Protein AF-A0A8J4V1R8-F1 (afdb_monomer)

Nearest PDB structures (foldseek):
  5ked-assembly1_D  TM=4.811E-01  e=9.854E-02  Klebsiella pneumoniae
  5kec-assembly3_D  TM=4.553E-01  e=2.759E-01  Klebsiella pneumoniae
  7b5h-assembly1_AJ  TM=4.125E-01  e=3.569E-01  Nostoc sp. PCC 7120 = FACHB-418
  7aeb-assembly1_M  TM=3.441E-01  e=3.058E-01  Algoriphagus machipongonensis
  8hqz-assembly1_L  TM=4.395E-01  e=2.524E+00  Escherichia phage DT57C

Solvent-accessible surface area (backbone atoms only — not comparable to full-atom values): 6066 Å² total; per-residue (Å²): 132,84,71,55,40,43,73,33,40,40,20,48,44,98,79,51,59,39,27,40,39,31,24,23,27,33,46,84,45,80,91,49,89,73,44,35,49,32,38,38,31,55,40,63,57,50,72,40,63,68,59,76,81,54,62,41,76,48,80,46,56,49,26,34,37,37,48,91,93,41,79,42,73,39,33,46,22,44,35,38,39,44,80,61,57,68,47,100,84,69,48,48,24,32,40,35,40,38,41,27,78,50,61,52,76,92,68,73,77,39,55,108

InterPro domains:
  IPR008601 Cell-cell adhesion [PF05720] (14-87)

Secondary structure (DSSP, 8-state):
----PEEEEEESSTT-SSEEEEEEEEEEPSSSSSPPEEEEEEEE-EEES-GGGTSEEEEEEEEEEEETTEEEEEEEEEEEEEEEEE-TTS-EEEEEEEEESS--SSPPPB--

Mean predicted aligned error: 7.56 Å

Foldseek 3Di:
DPFQFAWKKKALDPVNQWIKTAGWWWDFADDDPVTWTKIKGWFFIDIHHDPVLQAAWDKGAQMWMDDPNDIWTLGIWTKGWDFDDQDPVRRTIITIIITRPDHTPPDDTDID

Radius of gyration: 13.27 Å; Cα contacts (8 Å, |Δi|>4): 278; chains: 1; bounding box: 30×29×33 Å

pLDDT: mean 76.31, std 12.76, range [39.72, 89.5]

Sequence (112 aa):
MSHIGVPISVSIDSNGKHSILGNGCVLPMPKIFPTPCFLMISGPAKFEGDRQIWEGRKEVKNVIVEYRGKSFPFGDCRVDVINEDFDEDGINDYR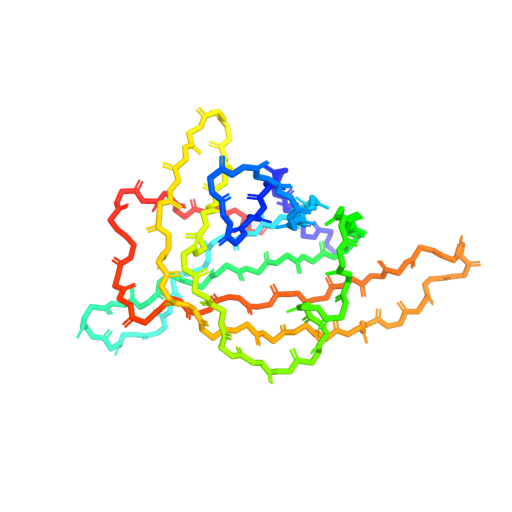INLWPKNPVKDMPFFGM

Structure (mmCIF, N/CA/C/O backbone):
data_AF-A0A8J4V1R8-F1
#
_entry.id   AF-A0A8J4V1R8-F1
#
loop_
_atom_site.group_PDB
_atom_site.id
_atom_site.type_symbol
_atom_site.label_atom_id
_atom_site.label_alt_id
_atom_site.label_comp_id
_atom_site.label_asym_id
_atom_site.label_entity_id
_atom_site.label_seq_id
_atom_site.pdbx_PDB_ins_code
_atom_site.Cartn_x
_atom_site.Cartn_y
_atom_site.Cartn_z
_atom_site.occupancy
_atom_site.B_iso_or_equiv
_atom_site.auth_seq_id
_atom_site.auth_comp_id
_atom_site.auth_asym_id
_atom_site.auth_atom_id
_atom_site.pdbx_PDB_model_num
ATOM 1 N N . MET A 1 1 ? -6.218 -2.872 -22.977 1.00 39.72 1 MET A N 1
ATOM 2 C CA . MET A 1 1 ? -7.167 -2.200 -22.065 1.00 39.72 1 MET A CA 1
ATOM 3 C C . MET A 1 1 ? -6.348 -1.700 -20.899 1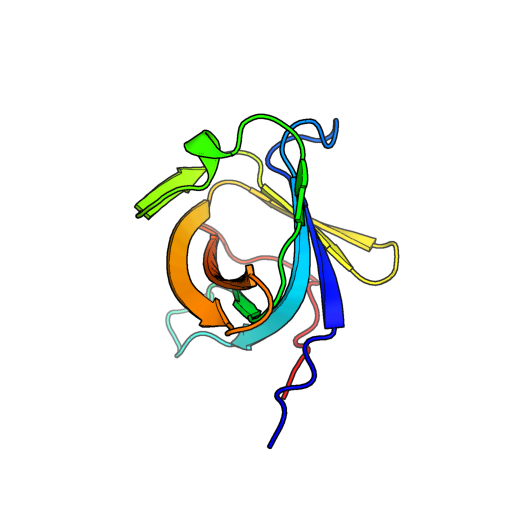.00 39.72 1 MET A C 1
ATOM 5 O O . MET A 1 1 ? -5.862 -2.520 -20.137 1.00 39.72 1 MET A O 1
ATOM 9 N N . SER A 1 2 ? -6.087 -0.399 -20.841 1.00 42.00 2 SER A N 1
ATOM 10 C CA . SER A 1 2 ? -5.301 0.209 -19.768 1.00 42.00 2 SER A CA 1
ATOM 11 C C . SER A 1 2 ? -6.105 0.104 -18.473 1.00 42.00 2 SER A C 1
ATOM 13 O O . SER A 1 2 ? -7.195 0.667 -18.399 1.00 42.00 2 SER A O 1
ATOM 15 N N . HIS A 1 3 ? -5.629 -0.666 -17.494 1.00 49.53 3 HIS A N 1
ATOM 16 C CA . HIS A 1 3 ? -6.254 -0.736 -16.174 1.00 49.53 3 HIS A CA 1
ATOM 17 C C . HIS A 1 3 ? -6.192 0.661 -15.551 1.00 49.53 3 HIS A C 1
ATOM 19 O O . HIS A 1 3 ? -5.107 1.164 -15.261 1.00 49.53 3 HIS A O 1
ATOM 25 N N . ILE A 1 4 ? -7.339 1.329 -15.403 1.00 58.25 4 ILE A N 1
ATOM 26 C CA . ILE A 1 4 ? -7.389 2.676 -14.826 1.00 58.25 4 ILE A CA 1
ATOM 27 C C . ILE A 1 4 ? -7.325 2.508 -13.307 1.00 58.25 4 ILE A C 1
ATOM 29 O O . ILE A 1 4 ? -8.342 2.502 -12.612 1.00 58.25 4 ILE A O 1
ATOM 33 N N . GLY A 1 5 ? -6.113 2.317 -12.788 1.00 69.12 5 GLY A N 1
ATOM 34 C CA . GLY A 1 5 ? -5.858 2.485 -11.363 1.00 69.12 5 GLY A CA 1
ATOM 35 C C . GLY A 1 5 ? -6.199 3.918 -10.947 1.00 69.12 5 GLY A C 1
ATOM 36 O O . GLY A 1 5 ? -6.081 4.856 -11.737 1.00 69.12 5 GLY A O 1
ATOM 37 N N . VAL A 1 6 ? -6.654 4.097 -9.710 1.00 82.81 6 VAL A N 1
ATOM 38 C CA . VAL A 1 6 ? -6.892 5.432 -9.147 1.00 82.81 6 VAL A CA 1
ATOM 39 C C . VAL A 1 6 ? -5.661 5.887 -8.367 1.00 82.81 6 VAL A C 1
ATOM 41 O O . VAL A 1 6 ? -4.989 5.037 -7.779 1.00 82.81 6 VAL A O 1
ATOM 44 N N . PRO A 1 7 ? -5.383 7.199 -8.291 1.00 86.69 7 PRO A N 1
ATOM 45 C CA . PRO A 1 7 ? -4.268 7.696 -7.499 1.00 86.69 7 PRO A CA 1
ATOM 46 C C . PRO A 1 7 ? -4.439 7.333 -6.023 1.00 86.69 7 PRO A C 1
ATOM 48 O O . PRO A 1 7 ? -5.464 7.661 -5.411 1.00 86.69 7 PRO A O 1
ATOM 51 N N . ILE A 1 8 ? -3.427 6.680 -5.461 1.00 87.50 8 ILE A N 1
ATOM 52 C CA . ILE A 1 8 ? -3.338 6.346 -4.044 1.00 87.50 8 ILE A CA 1
ATOM 53 C C . ILE A 1 8 ? -1.938 6.628 -3.503 1.00 87.50 8 ILE A C 1
ATOM 55 O O . ILE A 1 8 ? -0.947 6.627 -4.237 1.00 87.50 8 ILE A O 1
ATOM 59 N N . SER A 1 9 ? -1.877 6.835 -2.193 1.00 88.81 9 SER A N 1
ATOM 60 C CA . SER A 1 9 ? -0.636 6.854 -1.424 1.00 88.81 9 SER A CA 1
ATOM 61 C C . SER A 1 9 ? -0.659 5.709 -0.426 1.00 88.81 9 SER A C 1
ATOM 63 O O . SER A 1 9 ? -1.694 5.450 0.188 1.00 88.81 9 SER A O 1
ATOM 65 N N . VAL A 1 10 ? 0.460 5.016 -0.255 1.00 88.88 10 VAL A N 1
ATOM 66 C CA . VAL A 1 10 ? 0.611 3.973 0.759 1.00 88.88 10 VAL A CA 1
ATOM 67 C C . VAL A 1 10 ? 1.829 4.269 1.610 1.00 88.88 10 VAL A C 1
ATOM 69 O O . VAL A 1 10 ? 2.925 4.356 1.073 1.00 88.88 10 VAL A O 1
ATOM 72 N N . SER A 1 11 ? 1.663 4.394 2.923 1.00 89.19 11 SER A N 1
ATOM 73 C CA . SER A 1 11 ? 2.751 4.652 3.871 1.00 89.19 11 SER A CA 1
ATOM 74 C C . SER A 1 11 ? 2.812 3.594 4.972 1.00 89.19 11 SER A C 1
ATOM 76 O O . SER A 1 11 ? 1.824 2.916 5.234 1.00 89.19 11 SER A O 1
ATOM 78 N N . ILE A 1 12 ? 3.972 3.433 5.616 1.00 82.25 12 ILE A N 1
ATOM 79 C CA . ILE A 1 12 ? 4.180 2.498 6.754 1.00 82.25 12 ILE A CA 1
ATOM 80 C C . ILE A 1 12 ? 4.137 3.192 8.122 1.00 82.25 12 ILE A C 1
ATOM 82 O O . ILE A 1 12 ? 4.297 2.562 9.166 1.00 82.25 12 ILE A O 1
ATOM 86 N N . ASP A 1 13 ? 3.997 4.514 8.119 1.00 69.88 13 ASP A N 1
ATOM 87 C CA . ASP A 1 13 ? 3.879 5.335 9.311 1.00 69.88 13 ASP A CA 1
ATOM 88 C C . ASP A 1 13 ? 2.944 6.523 9.052 1.00 69.88 13 ASP A C 1
ATOM 90 O O . ASP A 1 13 ? 2.676 6.913 7.910 1.00 69.88 13 ASP A O 1
ATOM 94 N N . SER A 1 14 ? 2.442 7.108 10.139 1.00 59.84 14 SER A N 1
ATOM 95 C CA . SER A 1 14 ? 1.623 8.326 10.113 1.00 59.84 14 SER A CA 1
ATOM 96 C C . SER A 1 14 ? 2.391 9.561 9.639 1.00 59.84 14 SER A C 1
ATOM 98 O O . SER A 1 14 ? 1.791 10.614 9.454 1.00 59.84 14 SER A O 1
ATOM 100 N N . ASN A 1 15 ? 3.714 9.455 9.496 1.00 61.62 15 ASN A N 1
ATOM 101 C CA . ASN A 1 15 ? 4.594 10.567 9.160 1.00 61.62 15 ASN A CA 1
ATOM 102 C C . ASN A 1 15 ? 4.932 10.600 7.660 1.00 61.62 15 ASN A C 1
ATOM 104 O O . ASN A 1 15 ? 5.644 11.504 7.227 1.00 61.62 15 ASN A O 1
ATOM 108 N N . GLY A 1 16 ? 4.456 9.624 6.876 1.00 61.12 16 GLY A N 1
ATOM 109 C CA . GLY A 1 16 ? 4.689 9.523 5.436 1.00 61.12 16 GLY A CA 1
ATOM 110 C C . GLY A 1 16 ? 6.155 9.317 5.050 1.00 61.12 16 GLY A C 1
ATOM 111 O O . GLY A 1 16 ? 6.496 9.485 3.884 1.00 61.12 16 GLY A O 1
ATOM 112 N N . LYS A 1 17 ? 7.037 8.967 5.999 1.00 74.56 17 LYS A N 1
ATOM 113 C CA . LYS A 1 17 ? 8.494 8.962 5.770 1.00 74.56 17 LYS A CA 1
ATOM 114 C C . LYS A 1 17 ? 8.916 7.906 4.749 1.00 74.56 17 LYS A C 1
ATOM 116 O O . LYS A 1 17 ? 9.927 8.073 4.072 1.00 74.56 17 LYS A O 1
ATOM 121 N N . HIS A 1 18 ? 8.143 6.829 4.665 1.00 84.81 18 HIS A N 1
ATOM 122 C CA . HIS A 1 18 ? 8.311 5.769 3.687 1.00 84.81 18 HIS A CA 1
ATOM 123 C C . HIS A 1 18 ? 6.969 5.553 3.006 1.00 84.81 18 HIS A C 1
ATOM 125 O O . HIS A 1 18 ? 6.064 4.960 3.603 1.00 84.81 18 HIS A O 1
ATOM 131 N N . SER A 1 19 ? 6.834 6.081 1.792 1.00 87.88 19 SER A N 1
ATOM 132 C CA . SER A 1 19 ? 5.579 6.065 1.047 1.00 87.88 19 SER A CA 1
ATOM 133 C C . SER A 1 19 ? 5.766 5.587 -0.389 1.00 87.88 19 SER A C 1
ATOM 135 O O . SER A 1 19 ? 6.856 5.659 -0.963 1.00 87.88 19 SER A O 1
ATOM 137 N N . ILE A 1 20 ? 4.682 5.069 -0.952 1.00 87.75 20 ILE A N 1
ATOM 138 C CA . ILE A 1 20 ? 4.546 4.722 -2.357 1.00 87.75 20 ILE A CA 1
ATOM 139 C C . ILE A 1 20 ? 3.369 5.509 -2.908 1.00 87.75 20 ILE A C 1
ATOM 141 O O . ILE A 1 20 ? 2.243 5.375 -2.431 1.00 87.75 20 ILE A O 1
ATOM 145 N N . LEU A 1 21 ? 3.632 6.300 -3.938 1.00 87.81 21 LEU A N 1
ATOM 146 C CA . LEU A 1 21 ? 2.632 7.042 -4.687 1.00 87.81 21 LEU A CA 1
ATOM 147 C C . LEU A 1 21 ? 2.454 6.365 -6.040 1.00 87.81 21 LEU A C 1
ATOM 149 O O . LEU A 1 21 ? 3.424 6.201 -6.780 1.00 87.81 21 LEU A O 1
ATOM 153 N N . GLY A 1 22 ? 1.229 5.976 -6.372 1.00 87.31 22 GLY A N 1
ATOM 154 C CA . GLY A 1 22 ? 0.957 5.298 -7.634 1.00 87.31 22 GLY A CA 1
ATOM 155 C C . GLY A 1 22 ? -0.528 5.160 -7.921 1.00 87.31 22 GLY A C 1
ATOM 156 O O . GLY A 1 22 ? -1.379 5.597 -7.145 1.00 87.31 22 GLY A O 1
ATOM 157 N N . ASN A 1 23 ? -0.838 4.539 -9.054 1.00 87.06 23 ASN A N 1
ATOM 158 C CA . ASN A 1 23 ? -2.207 4.190 -9.402 1.00 87.06 23 ASN A CA 1
ATOM 159 C C . ASN A 1 23 ? -2.496 2.759 -8.956 1.00 87.06 23 ASN A C 1
ATOM 161 O O . ASN A 1 23 ? -1.767 1.829 -9.300 1.00 87.06 23 ASN A O 1
ATOM 165 N N . GLY A 1 24 ? -3.565 2.577 -8.189 1.00 86.31 24 GLY A N 1
ATOM 166 C CA . GLY A 1 24 ? -3.916 1.269 -7.661 1.00 86.31 24 GLY A CA 1
ATOM 167 C C . GLY A 1 24 ? -5.400 0.958 -7.682 1.00 86.31 24 GLY A C 1
ATOM 168 O O . GLY A 1 24 ? -6.246 1.787 -8.014 1.00 86.31 24 GLY A O 1
ATOM 169 N N . CYS A 1 25 ? -5.705 -0.279 -7.325 1.00 84.12 25 CYS A N 1
ATOM 170 C CA . CYS A 1 25 ? -7.045 -0.814 -7.208 1.00 84.12 25 CYS A CA 1
ATOM 171 C C . CYS A 1 25 ? -7.165 -1.668 -5.946 1.00 84.12 25 CYS A C 1
ATOM 173 O O . CYS A 1 25 ? -6.226 -2.366 -5.559 1.00 84.12 25 CYS A O 1
ATOM 175 N N . VAL A 1 26 ? -8.339 -1.638 -5.323 1.00 81.50 26 VAL A N 1
ATOM 176 C CA . VAL A 1 26 ? -8.697 -2.531 -4.220 1.00 81.50 26 VAL A CA 1
ATOM 177 C C . VAL A 1 26 ? -9.597 -3.612 -4.780 1.00 81.50 26 VAL A C 1
ATOM 179 O O . VAL A 1 26 ? -10.721 -3.328 -5.201 1.00 81.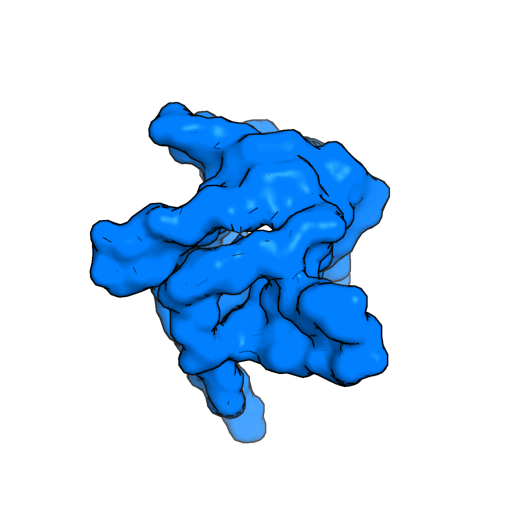50 26 VAL A O 1
ATOM 182 N N . LEU A 1 27 ? -9.108 -4.847 -4.764 1.00 75.00 27 LEU A N 1
ATOM 183 C CA . LEU A 1 27 ? -9.839 -6.016 -5.232 1.00 75.00 27 LEU A CA 1
ATOM 184 C C . LEU A 1 27 ? -10.420 -6.795 -4.041 1.00 75.00 27 LEU A C 1
ATOM 186 O O . LEU A 1 27 ? -9.774 -6.912 -2.991 1.00 75.00 27 LEU A O 1
ATOM 190 N N . PRO A 1 28 ? -11.622 -7.378 -4.189 1.00 68.50 28 PRO A N 1
ATOM 191 C CA . PRO A 1 28 ? -12.128 -8.341 -3.222 1.00 68.50 28 PRO A CA 1
ATOM 192 C C . PRO A 1 28 ? -11.272 -9.614 -3.276 1.00 68.50 28 PRO A C 1
ATOM 194 O O . PRO A 1 28 ? -11.137 -10.219 -4.339 1.00 68.50 28 PRO A O 1
ATOM 197 N N . MET A 1 29 ? -10.711 -10.071 -2.150 1.00 62.72 29 MET A N 1
ATOM 198 C CA . MET A 1 29 ? -10.148 -11.426 -2.121 1.00 62.72 29 MET A CA 1
ATOM 199 C C . MET A 1 29 ? -11.254 -12.489 -2.287 1.00 62.72 29 MET A C 1
ATOM 201 O O . MET A 1 29 ? -12.396 -12.300 -1.853 1.00 62.72 29 MET A O 1
ATOM 205 N N . PRO A 1 30 ? -10.940 -13.658 -2.866 1.00 54.47 30 PRO A N 1
ATOM 206 C CA . PRO A 1 30 ? -11.823 -14.815 -2.804 1.00 54.47 30 PRO A CA 1
ATOM 207 C C . PRO A 1 30 ? -12.109 -15.212 -1.344 1.00 54.47 30 PRO A C 1
ATOM 209 O O . PRO A 1 30 ? -11.233 -15.150 -0.485 1.00 54.47 30 PRO A O 1
ATOM 212 N N . LYS A 1 31 ? -13.361 -15.601 -1.077 1.00 50.22 31 LYS A N 1
ATOM 213 C CA . LYS A 1 31 ? -13.989 -15.812 0.241 1.00 50.22 31 LYS A CA 1
ATOM 214 C C . LYS A 1 31 ? -13.168 -16.682 1.215 1.00 50.22 31 LYS A C 1
ATOM 216 O O . LYS A 1 31 ? -13.359 -17.892 1.275 1.00 50.22 31 LYS A O 1
ATOM 221 N N . ILE A 1 32 ? -12.374 -16.052 2.075 1.00 52.94 32 ILE A N 1
ATOM 222 C CA . ILE A 1 32 ? -12.122 -16.539 3.436 1.00 52.94 32 ILE A CA 1
ATOM 223 C C . ILE A 1 32 ? -12.620 -15.421 4.338 1.00 52.94 32 ILE A C 1
ATOM 225 O O . ILE A 1 32 ? -12.123 -14.305 4.269 1.00 52.94 32 ILE A O 1
ATOM 229 N N . PHE A 1 33 ? -13.688 -15.683 5.084 1.00 42.00 33 PHE A N 1
ATOM 230 C CA . PHE A 1 33 ? -14.345 -14.676 5.903 1.00 42.00 33 PHE A CA 1
ATOM 231 C C . PHE A 1 33 ? -13.484 -14.379 7.138 1.00 42.00 33 PHE A C 1
ATOM 233 O O . PHE A 1 33 ? -13.123 -15.325 7.841 1.00 42.00 33 PHE A O 1
ATOM 240 N N . PRO A 1 34 ? -13.225 -13.110 7.476 1.00 51.53 34 PRO A N 1
ATOM 241 C CA . PRO A 1 34 ? -13.452 -11.899 6.684 1.00 51.53 34 PRO A CA 1
ATOM 242 C C . PRO A 1 34 ? -12.383 -11.674 5.595 1.00 51.53 34 PRO A C 1
ATOM 244 O O . PRO A 1 34 ? -11.184 -11.784 5.840 1.00 51.53 34 PRO A O 1
ATOM 247 N N . THR A 1 35 ? -12.855 -11.344 4.390 1.00 51.81 35 THR A N 1
ATOM 248 C CA . THR A 1 35 ? -12.057 -11.226 3.164 1.00 51.81 35 THR A CA 1
ATOM 249 C C . THR A 1 35 ? -10.985 -10.136 3.292 1.00 51.81 35 THR A C 1
ATOM 251 O O . THR A 1 35 ? -11.353 -8.971 3.457 1.00 51.81 35 THR A O 1
ATOM 254 N N . PRO A 1 36 ? -9.681 -10.448 3.178 1.00 56.78 36 PRO A N 1
ATOM 255 C CA . PRO A 1 36 ? -8.652 -9.414 3.167 1.00 56.78 36 PRO A CA 1
ATOM 256 C C . PRO A 1 36 ? -8.832 -8.522 1.933 1.00 56.78 36 PRO A C 1
ATOM 258 O O . PRO A 1 36 ? -8.936 -9.017 0.810 1.00 56.78 36 PRO A O 1
ATOM 261 N N . CYS A 1 37 ? -8.892 -7.205 2.117 1.00 65.38 37 CYS A N 1
ATOM 262 C CA . CYS A 1 37 ? -8.832 -6.273 0.994 1.00 65.38 37 CYS A CA 1
ATOM 263 C C . CYS A 1 37 ? -7.454 -6.403 0.345 1.00 65.38 37 CYS A C 1
ATOM 265 O O . CYS A 1 37 ? -6.446 -6.241 1.023 1.00 65.38 37 CYS A O 1
ATOM 267 N N . PHE A 1 38 ? -7.398 -6.707 -0.947 1.00 73.94 38 PHE A N 1
ATOM 268 C CA . PHE A 1 38 ? -6.140 -6.742 -1.679 1.00 73.94 38 PHE A CA 1
ATOM 269 C C . PHE A 1 38 ? -5.941 -5.403 -2.367 1.00 73.94 38 PHE A C 1
ATOM 271 O O . PHE A 1 38 ? -6.758 -5.030 -3.206 1.00 73.94 38 PHE A O 1
ATOM 278 N N . LEU A 1 39 ? -4.875 -4.687 -2.019 1.00 80.62 39 LEU A N 1
ATOM 279 C CA . LEU A 1 39 ? -4.496 -3.483 -2.744 1.00 80.62 39 LEU A CA 1
ATOM 280 C C . LEU A 1 39 ? -3.383 -3.828 -3.728 1.00 80.62 39 LEU A C 1
ATOM 282 O O . LEU A 1 39 ? -2.336 -4.332 -3.327 1.00 80.62 39 LEU A O 1
ATOM 286 N N . MET A 1 40 ? -3.633 -3.544 -5.001 1.00 83.38 40 MET A N 1
ATOM 287 C CA . MET A 1 40 ? -2.653 -3.658 -6.071 1.00 83.38 40 MET A CA 1
ATOM 288 C C . MET A 1 40 ? -2.329 -2.268 -6.592 1.00 83.38 40 MET A C 1
ATOM 290 O O . MET A 1 40 ? -3.235 -1.545 -6.993 1.00 83.38 40 MET A O 1
ATOM 294 N N . ILE A 1 41 ? -1.054 -1.906 -6.611 1.00 83.56 41 ILE A N 1
ATOM 295 C CA . ILE A 1 41 ? -0.541 -0.759 -7.365 1.00 83.56 41 ILE A CA 1
ATOM 296 C C . ILE A 1 41 ? 0.081 -1.336 -8.625 1.00 83.56 41 ILE A C 1
ATOM 298 O O . ILE A 1 41 ? 0.857 -2.283 -8.524 1.00 83.56 41 ILE A O 1
ATOM 302 N N . SER A 1 42 ? -0.305 -0.817 -9.786 1.00 76.12 42 SER A N 1
ATOM 303 C CA . SER A 1 42 ? 0.205 -1.268 -11.079 1.00 76.12 42 SER A CA 1
ATOM 304 C C . SER A 1 42 ? 0.619 -0.056 -11.897 1.00 76.12 42 SER A C 1
ATOM 306 O O . SER A 1 42 ? -0.147 0.904 -12.006 1.00 76.12 42 SER A O 1
ATOM 308 N N . GLY A 1 43 ? 1.795 -0.137 -12.508 1.00 75.56 43 GLY A N 1
ATOM 309 C CA . GLY A 1 43 ? 2.344 0.916 -13.354 1.00 75.56 43 GLY A CA 1
ATOM 310 C C . GLY A 1 43 ? 3.374 1.786 -12.624 1.00 75.56 43 GLY A C 1
ATOM 311 O O . GLY A 1 43 ? 3.952 1.346 -11.619 1.00 75.56 43 GLY A O 1
ATOM 312 N N . PRO A 1 44 ? 3.582 3.034 -13.078 1.00 75.81 44 PRO A N 1
ATOM 313 C CA . PRO A 1 44 ? 4.601 3.910 -12.522 1.00 75.81 44 PRO A CA 1
ATOM 314 C C . PRO A 1 44 ? 4.325 4.207 -11.047 1.00 75.81 44 PRO A C 1
ATOM 316 O O . PRO A 1 44 ? 3.275 4.757 -10.697 1.00 75.81 44 PRO A O 1
ATOM 319 N N . ALA A 1 45 ? 5.282 3.873 -10.180 1.00 79.31 45 ALA A N 1
ATOM 320 C CA . ALA A 1 45 ? 5.214 4.172 -8.754 1.00 79.31 45 ALA A CA 1
ATOM 321 C C . ALA A 1 45 ? 6.421 5.004 -8.310 1.00 79.31 45 ALA A C 1
ATOM 323 O O . ALA A 1 45 ? 7.574 4.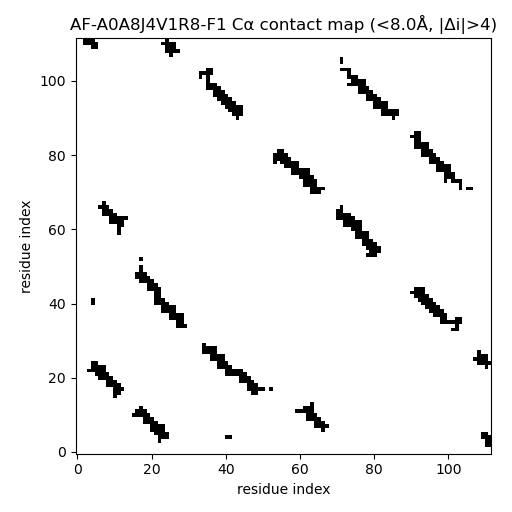686 -8.610 1.00 79.31 45 ALA A O 1
ATOM 324 N N . LYS A 1 46 ? 6.155 6.075 -7.559 1.00 83.50 46 LYS A N 1
ATOM 325 C CA . LYS A 1 46 ? 7.180 6.902 -6.923 1.00 83.50 46 LYS A CA 1
ATOM 326 C C . LYS A 1 46 ? 7.338 6.468 -5.472 1.00 83.50 46 LYS A C 1
ATOM 328 O O . LYS A 1 46 ? 6.368 6.447 -4.720 1.00 83.50 46 LYS A O 1
ATOM 333 N N . PHE A 1 47 ? 8.570 6.171 -5.082 1.00 84.00 47 PHE A N 1
ATOM 334 C CA . PHE A 1 47 ? 8.928 5.853 -3.704 1.00 84.00 47 PHE A CA 1
ATOM 335 C C . PHE A 1 47 ? 9.487 7.095 -3.020 1.00 84.00 47 PHE A C 1
ATOM 337 O O . PHE A 1 47 ? 10.314 7.805 -3.596 1.00 84.00 47 PHE A O 1
ATOM 344 N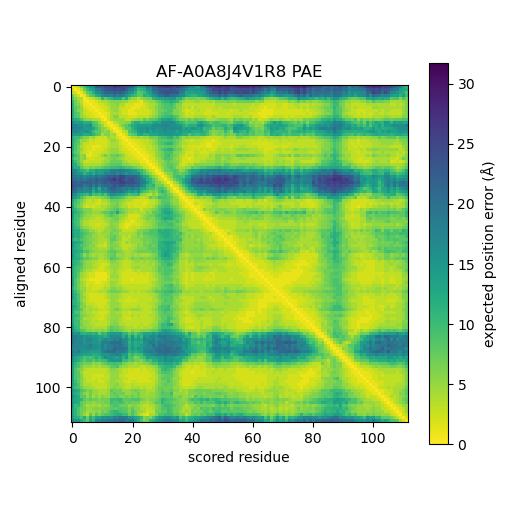 N . GLU A 1 48 ? 9.071 7.336 -1.785 1.00 86.00 48 GLU A N 1
ATOM 345 C CA . GLU A 1 48 ? 9.664 8.350 -0.919 1.00 86.00 48 GLU A CA 1
ATOM 346 C C . GLU A 1 48 ? 10.303 7.668 0.293 1.00 86.00 48 GLU A C 1
ATOM 348 O O . GLU A 1 48 ? 9.745 6.726 0.856 1.00 86.00 48 GLU A O 1
ATOM 353 N N . GLY A 1 49 ? 11.502 8.122 0.667 1.00 84.00 49 GLY A N 1
ATOM 354 C CA . GLY A 1 49 ? 12.292 7.534 1.749 1.00 84.00 49 GLY A CA 1
ATOM 355 C C . GLY A 1 49 ? 13.106 6.303 1.341 1.00 84.00 49 GLY A C 1
ATOM 356 O O . GLY A 1 49 ? 13.555 6.173 0.203 1.00 84.00 49 GLY A O 1
ATOM 357 N N . ASP A 1 50 ? 13.347 5.416 2.310 1.00 81.88 50 ASP A N 1
ATOM 358 C CA . ASP A 1 50 ? 14.109 4.181 2.091 1.00 81.88 50 ASP A CA 1
ATOM 359 C C . ASP A 1 50 ? 13.299 3.151 1.289 1.00 81.88 50 ASP A C 1
ATOM 361 O O . ASP A 1 50 ? 12.373 2.514 1.800 1.00 81.88 50 ASP A O 1
ATOM 365 N N . ARG A 1 51 ? 13.681 2.985 0.020 1.00 77.31 51 ARG A N 1
ATOM 366 C CA . ARG A 1 51 ? 13.091 2.032 -0.924 1.00 77.31 51 ARG A CA 1
ATOM 367 C C . ARG A 1 51 ? 13.300 0.576 -0.509 1.00 77.31 51 ARG A C 1
ATOM 369 O O . ARG A 1 51 ? 12.424 -0.244 -0.782 1.00 77.31 51 ARG A O 1
ATOM 376 N N . GLN A 1 52 ? 14.398 0.238 0.172 1.00 78.88 52 GLN A N 1
ATOM 377 C CA . GLN A 1 52 ? 14.691 -1.152 0.545 1.00 78.88 52 GLN A CA 1
ATOM 378 C C . GLN A 1 52 ? 13.626 -1.731 1.476 1.00 78.88 52 GLN A C 1
ATOM 380 O O . GLN A 1 52 ? 13.448 -2.944 1.535 1.00 78.88 52 GLN A O 1
ATOM 385 N N . ILE A 1 53 ? 12.846 -0.885 2.154 1.00 77.19 53 ILE A N 1
ATOM 386 C CA . ILE A 1 53 ? 11.710 -1.294 2.987 1.00 77.19 53 ILE A CA 1
ATOM 387 C C . ILE A 1 53 ? 10.546 -1.833 2.152 1.00 77.19 53 ILE A C 1
ATOM 389 O O . ILE A 1 53 ? 9.729 -2.580 2.669 1.00 77.19 53 ILE A O 1
ATOM 393 N N . TRP A 1 54 ? 10.508 -1.585 0.849 1.00 77.50 54 TRP A N 1
ATOM 394 C CA . TRP A 1 54 ? 9.444 -2.074 -0.023 1.00 77.50 54 TRP A CA 1
ATOM 395 C C . TRP A 1 54 ? 9.873 -3.262 -0.885 1.00 77.50 54 TRP A C 1
ATOM 397 O O . TRP A 1 54 ? 9.043 -4.088 -1.222 1.00 77.50 54 TRP A O 1
ATOM 407 N N . GLU A 1 55 ? 11.166 -3.436 -1.154 1.00 80.75 55 GLU A N 1
ATOM 408 C CA . GLU A 1 55 ? 11.649 -4.448 -2.106 1.00 80.75 55 GLU A CA 1
ATOM 409 C C . GLU A 1 55 ? 11.383 -5.907 -1.700 1.00 80.75 55 GLU A C 1
ATOM 411 O O . GLU A 1 55 ? 11.649 -6.312 -0.565 1.00 80.75 55 GLU A O 1
ATOM 416 N N . GLY A 1 56 ? 10.908 -6.710 -2.654 1.00 81.62 56 GLY A N 1
ATOM 417 C CA . GLY A 1 56 ? 10.623 -8.128 -2.461 1.00 81.62 56 GLY A CA 1
ATOM 418 C C . GLY A 1 56 ? 9.408 -8.395 -1.569 1.00 81.62 56 GLY A C 1
ATOM 419 O O . GLY A 1 56 ? 8.534 -7.546 -1.383 1.00 81.62 56 GLY A O 1
ATOM 420 N N . ARG A 1 57 ? 9.357 -9.608 -1.009 1.00 86.06 57 ARG A N 1
ATOM 421 C CA . ARG A 1 57 ? 8.272 -10.055 -0.128 1.00 86.06 57 ARG A CA 1
ATOM 422 C C . ARG A 1 57 ? 8.652 -9.882 1.336 1.00 86.06 57 ARG A C 1
ATOM 424 O O . ARG A 1 57 ? 9.590 -10.527 1.803 1.00 86.06 57 ARG A O 1
ATOM 431 N N . LYS A 1 58 ? 7.886 -9.089 2.088 1.00 87.06 58 LYS A N 1
ATOM 432 C CA . LYS A 1 58 ? 8.112 -8.902 3.530 1.00 87.06 58 LYS A CA 1
ATOM 433 C C . LYS A 1 58 ? 6.849 -8.550 4.308 1.00 87.06 58 LYS A C 1
ATOM 435 O O . LYS A 1 58 ? 5.800 -8.273 3.732 1.00 87.06 58 LYS A O 1
ATOM 440 N N . GLU A 1 59 ? 6.963 -8.559 5.632 1.00 87.12 59 GLU A N 1
ATOM 441 C CA . GLU A 1 59 ? 5.945 -7.993 6.513 1.00 87.12 59 GLU A CA 1
ATOM 442 C C . GLU A 1 59 ? 6.266 -6.537 6.839 1.00 87.12 59 GLU A C 1
ATOM 444 O O . GLU A 1 59 ? 7.398 -6.199 7.186 1.00 87.12 59 GLU A O 1
ATOM 449 N N . VAL A 1 60 ? 5.249 -5.688 6.750 1.00 86.69 60 VAL A N 1
ATOM 450 C CA . VAL A 1 60 ? 5.325 -4.255 7.013 1.00 86.69 60 VAL A CA 1
ATOM 451 C C . VAL A 1 60 ? 4.249 -3.905 8.031 1.00 86.69 60 VAL A C 1
ATOM 453 O O . VAL A 1 60 ? 3.114 -4.372 7.931 1.00 86.69 60 VAL A O 1
ATOM 456 N N . LYS A 1 61 ? 4.610 -3.113 9.039 1.00 87.00 61 LYS A N 1
ATOM 457 C CA . LYS A 1 61 ? 3.700 -2.721 10.122 1.00 87.00 61 LYS A CA 1
ATOM 458 C C . LYS A 1 61 ? 3.091 -1.355 9.855 1.00 87.00 61 LYS A C 1
ATOM 460 O O . LYS A 1 61 ? 3.702 -0.545 9.168 1.00 87.00 61 LYS A O 1
ATOM 465 N N . ASN A 1 62 ? 1.929 -1.105 10.458 1.00 87.44 62 ASN A N 1
ATOM 466 C 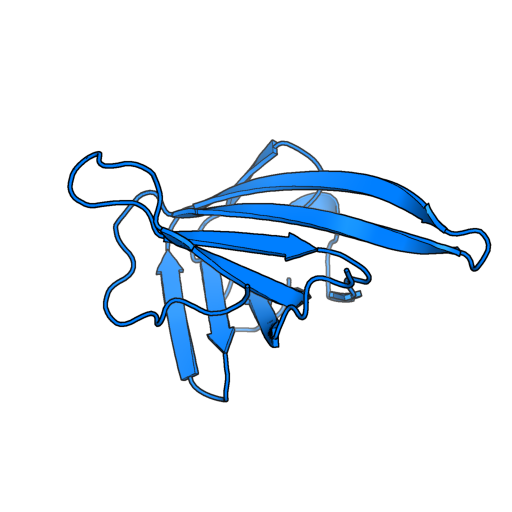CA . ASN A 1 62 ? 1.268 0.206 10.469 1.00 87.44 62 ASN A CA 1
ATOM 467 C C . ASN A 1 62 ? 1.043 0.816 9.075 1.00 87.44 62 ASN A C 1
ATOM 469 O O . ASN A 1 62 ? 1.184 2.023 8.889 1.00 87.44 62 ASN A O 1
ATOM 473 N N . VAL A 1 63 ? 0.665 -0.012 8.101 1.00 88.94 63 VAL A N 1
ATOM 474 C CA . VAL A 1 63 ? 0.366 0.462 6.753 1.00 88.94 63 VAL A CA 1
ATOM 475 C C . VAL A 1 63 ? -0.893 1.328 6.767 1.00 88.94 63 VAL A C 1
ATOM 477 O O . VAL A 1 63 ? -1.927 0.943 7.325 1.00 88.94 63 VAL A O 1
ATOM 480 N N . ILE A 1 64 ? -0.811 2.491 6.132 1.00 89.50 64 ILE A N 1
ATOM 481 C CA . ILE A 1 64 ? -1.908 3.430 5.919 1.00 89.50 64 ILE A CA 1
ATOM 482 C C . ILE A 1 64 ? -2.039 3.647 4.418 1.00 89.50 64 ILE A C 1
ATOM 484 O O . ILE A 1 64 ? -1.055 3.900 3.727 1.00 89.50 64 ILE A O 1
ATOM 488 N N . VAL A 1 65 ? -3.264 3.547 3.913 1.00 88.56 65 VAL A N 1
ATOM 489 C CA . VAL A 1 65 ? -3.579 3.828 2.514 1.00 88.56 65 VAL A CA 1
ATOM 490 C C . VAL A 1 65 ? -4.415 5.089 2.445 1.00 88.56 65 VAL A C 1
ATOM 492 O O . VAL A 1 65 ? -5.473 5.165 3.066 1.00 88.56 65 VAL A O 1
ATOM 495 N N . GLU A 1 66 ? -3.975 6.066 1.669 1.00 89.50 66 GLU A N 1
ATOM 496 C CA . GLU A 1 66 ? -4.721 7.290 1.424 1.00 89.50 66 GLU A CA 1
ATOM 497 C C . GLU A 1 66 ? -5.352 7.262 0.037 1.00 89.50 66 GLU A C 1
ATOM 499 O O . GLU A 1 66 ? -4.690 7.043 -0.980 1.00 89.50 66 GLU A O 1
ATOM 504 N N . TYR A 1 67 ? -6.659 7.504 0.001 1.00 86.19 67 TYR A N 1
ATOM 505 C CA . TYR A 1 67 ? -7.450 7.544 -1.219 1.00 86.19 67 TYR A CA 1
ATOM 506 C C . TYR A 1 67 ? -8.506 8.646 -1.118 1.00 86.19 67 TYR A C 1
ATOM 508 O O . TYR A 1 67 ? -9.293 8.684 -0.171 1.00 86.19 67 TYR A O 1
ATOM 516 N N . ARG A 1 68 ? -8.530 9.560 -2.102 1.00 85.94 68 ARG A N 1
ATOM 517 C CA . ARG A 1 68 ? -9.460 10.711 -2.165 1.00 85.94 68 ARG A CA 1
ATOM 518 C C . ARG A 1 68 ? -9.526 11.524 -0.859 1.00 85.94 68 ARG A C 1
ATOM 520 O O . ARG A 1 68 ? -10.607 11.906 -0.415 1.00 85.94 68 ARG A O 1
ATOM 527 N N . GLY A 1 69 ? -8.371 11.760 -0.234 1.00 85.75 69 GLY A N 1
ATOM 528 C CA . GLY A 1 69 ? -8.267 12.521 1.018 1.00 85.75 69 GLY A CA 1
ATOM 529 C C . GLY A 1 69 ? -8.783 11.787 2.260 1.00 85.75 69 GLY A C 1
ATOM 530 O O . GLY A 1 69 ? -8.963 12.415 3.299 1.00 85.75 69 GLY A O 1
ATOM 531 N N . LYS A 1 70 ? -9.046 10.477 2.169 1.00 87.94 70 LYS A N 1
ATOM 532 C CA . LYS A 1 70 ? -9.366 9.617 3.312 1.00 87.94 70 LYS A CA 1
ATOM 533 C C . LYS A 1 70 ? -8.217 8.655 3.577 1.00 87.94 70 LYS A C 1
ATOM 535 O O . LYS A 1 70 ? -7.710 8.050 2.635 1.00 87.94 70 LYS A O 1
ATOM 540 N N . SER A 1 71 ? -7.874 8.477 4.846 1.00 88.56 71 SER A N 1
ATOM 541 C CA . SER A 1 71 ? -6.851 7.530 5.291 1.00 88.56 71 SER A CA 1
ATOM 542 C C . SER A 1 71 ? -7.511 6.253 5.815 1.00 88.56 71 SER A C 1
ATOM 544 O O . SER A 1 71 ? -8.416 6.303 6.648 1.00 88.56 71 SER A O 1
ATOM 546 N N . PHE A 1 72 ? -7.045 5.108 5.331 1.00 87.69 72 PHE A N 1
ATOM 547 C CA . PHE A 1 72 ? -7.523 3.779 5.688 1.00 87.69 72 PHE A CA 1
ATOM 548 C C . PHE A 1 72 ? -6.384 3.016 6.372 1.00 87.69 72 PHE A C 1
ATOM 550 O O . PHE A 1 72 ? -5.379 2.716 5.723 1.00 87.69 72 PHE A O 1
ATOM 557 N N . PRO A 1 73 ? -6.497 2.704 7.674 1.00 87.38 73 PRO A N 1
ATOM 558 C CA . PRO A 1 73 ? -5.474 1.943 8.373 1.00 87.38 73 PRO A CA 1
ATOM 559 C C . PRO A 1 73 ? -5.566 0.471 7.964 1.00 87.38 73 PRO A C 1
ATOM 561 O O . PRO A 1 73 ? -6.494 -0.243 8.344 1.00 87.38 73 PRO A O 1
ATOM 564 N N . PHE A 1 74 ? -4.586 0.013 7.194 1.00 85.12 74 PHE A N 1
ATOM 565 C CA . PHE A 1 74 ? -4.422 -1.398 6.846 1.00 85.12 74 PHE A CA 1
ATOM 566 C C . PHE A 1 74 ? -3.736 -2.184 7.968 1.00 85.12 74 PHE A C 1
ATOM 568 O O . PHE A 1 74 ? -3.893 -3.402 8.062 1.00 85.12 74 PHE A O 1
ATOM 575 N N . GLY A 1 75 ? -3.000 -1.487 8.837 1.00 87.06 75 GLY A N 1
ATOM 576 C CA . GLY A 1 75 ? -2.260 -2.100 9.931 1.00 87.06 75 GLY A CA 1
ATOM 577 C C . GLY A 1 75 ? -1.131 -2.975 9.399 1.00 87.06 75 GLY A C 1
ATOM 578 O O . GLY A 1 75 ? -0.441 -2.615 8.446 1.00 87.06 75 GLY A O 1
ATOM 579 N N . ASP A 1 76 ? -0.924 -4.125 10.025 1.00 88.56 76 ASP A N 1
ATOM 580 C CA . ASP A 1 76 ? 0.133 -5.041 9.614 1.00 88.56 76 ASP A CA 1
ATOM 581 C C . ASP A 1 76 ? -0.233 -5.734 8.298 1.00 88.56 76 ASP A C 1
ATOM 583 O O . ASP A 1 76 ? -1.266 -6.400 8.195 1.00 88.56 76 ASP A O 1
ATOM 587 N N . CYS A 1 77 ? 0.642 -5.610 7.303 1.00 86.88 77 CYS A N 1
ATOM 588 C CA . CYS A 1 77 ? 0.470 -6.181 5.976 1.00 86.88 77 CYS A CA 1
ATOM 589 C C . CYS A 1 77 ? 1.625 -7.102 5.610 1.00 86.88 77 CYS A C 1
ATOM 591 O O . CYS A 1 77 ? 2.785 -6.840 5.924 1.00 86.88 77 CYS A O 1
ATOM 593 N N . ARG A 1 78 ? 1.320 -8.139 4.834 1.00 87.62 78 ARG A N 1
ATOM 594 C CA . ARG A 1 78 ? 2.310 -8.707 3.922 1.00 87.62 78 ARG A CA 1
ATOM 595 C C . ARG A 1 78 ? 2.346 -7.823 2.680 1.00 87.62 78 ARG A C 1
ATOM 597 O O . ARG A 1 78 ? 1.290 -7.506 2.138 1.00 87.62 78 ARG A O 1
ATOM 604 N N . VAL A 1 79 ? 3.535 -7.453 2.231 1.00 86.38 79 VAL A N 1
ATOM 605 C CA . VAL A 1 79 ? 3.755 -6.697 0.997 1.00 86.38 79 VAL A CA 1
ATOM 606 C C . VAL A 1 79 ? 4.637 -7.531 0.076 1.00 86.38 79 VAL A C 1
ATOM 608 O O . VAL A 1 79 ? 5.574 -8.181 0.539 1.00 86.38 79 VAL A O 1
ATOM 611 N N . ASP A 1 80 ? 4.305 -7.554 -1.209 1.00 87.44 80 ASP A N 1
ATOM 612 C CA . ASP A 1 80 ? 5.115 -8.175 -2.259 1.00 87.44 80 ASP A CA 1
ATOM 613 C C . ASP A 1 80 ? 5.253 -7.166 -3.397 1.00 87.44 80 ASP A C 1
ATOM 615 O O . ASP A 1 80 ? 4.270 -6.842 -4.071 1.00 87.44 80 ASP A O 1
ATOM 619 N N . VAL A 1 81 ? 6.458 -6.615 -3.538 1.00 82.44 81 VAL A N 1
ATOM 620 C CA . VAL A 1 81 ? 6.819 -5.715 -4.634 1.00 82.44 81 VAL A CA 1
ATOM 621 C C . VAL A 1 81 ? 7.492 -6.534 -5.720 1.00 82.44 81 VAL A C 1
ATOM 623 O O . VAL A 1 81 ? 8.615 -7.013 -5.552 1.00 82.44 81 VAL A O 1
ATOM 626 N N . ILE A 1 82 ? 6.790 -6.661 -6.838 1.00 80.56 82 ILE A N 1
ATOM 627 C CA . ILE A 1 82 ? 7.258 -7.299 -8.060 1.00 80.56 82 ILE A CA 1
ATOM 628 C C . ILE A 1 82 ? 7.613 -6.168 -9.024 1.00 80.56 82 ILE A C 1
ATOM 630 O O . ILE A 1 82 ? 6.761 -5.343 -9.354 1.00 80.56 82 ILE A O 1
ATOM 634 N N . ASN A 1 83 ? 8.878 -6.096 -9.433 1.00 74.06 83 ASN A N 1
ATOM 635 C CA . ASN A 1 83 ? 9.297 -5.170 -10.481 1.00 74.06 83 ASN A CA 1
ATOM 636 C C . ASN A 1 83 ? 8.975 -5.829 -11.828 1.00 74.06 83 ASN A C 1
ATOM 638 O O . ASN A 1 83 ? 9.579 -6.854 -12.150 1.00 74.06 83 ASN A O 1
ATOM 642 N N . GLU A 1 84 ? 7.984 -5.309 -12.548 1.00 64.12 84 GLU A N 1
ATOM 643 C CA . GLU A 1 84 ? 7.570 -5.829 -13.853 1.00 64.12 84 GLU A CA 1
ATOM 644 C C . GLU A 1 84 ? 8.168 -4.922 -14.929 1.00 64.12 84 GLU A C 1
ATOM 646 O O . GLU A 1 84 ? 7.509 -4.028 -15.430 1.00 64.12 84 GLU A O 1
ATOM 651 N N . ASP A 1 85 ? 9.437 -5.186 -15.246 1.00 64.88 85 ASP A N 1
ATOM 652 C CA . ASP A 1 85 ? 10.233 -4.543 -16.296 1.00 64.88 85 ASP A CA 1
ATOM 653 C C . ASP A 1 85 ? 10.444 -3.014 -16.201 1.00 64.88 85 ASP A C 1
ATOM 655 O O . ASP A 1 85 ? 9.718 -2.239 -15.579 1.00 64.88 85 ASP A O 1
ATOM 659 N N . PHE A 1 86 ? 11.543 -2.585 -16.820 1.00 55.16 86 PHE A N 1
ATOM 660 C CA . PHE A 1 86 ? 11.738 -1.193 -17.202 1.00 55.16 86 PHE A CA 1
ATOM 661 C C . PHE A 1 86 ? 11.008 -1.005 -18.527 1.00 55.16 86 PHE A C 1
ATOM 663 O O . PH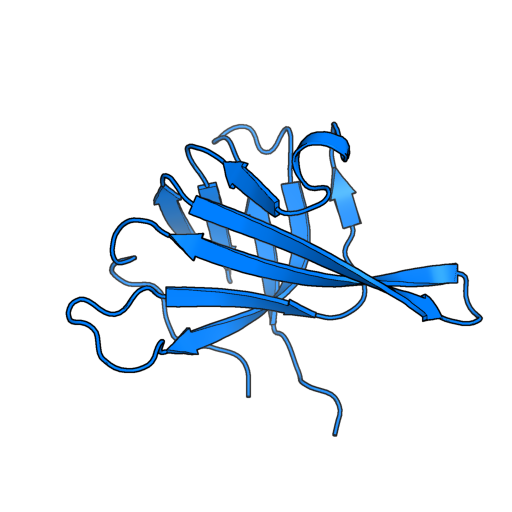E A 1 86 ? 11.276 -1.758 -19.468 1.00 55.16 86 PHE A O 1
ATOM 670 N N . ASP A 1 87 ? 10.126 -0.013 -18.629 1.00 59.03 87 ASP A N 1
ATOM 671 C CA . ASP A 1 87 ? 9.729 0.431 -19.959 1.00 59.03 87 ASP A CA 1
ATOM 672 C C . ASP A 1 87 ? 10.944 1.046 -20.689 1.00 59.03 87 ASP A C 1
ATOM 674 O O . ASP A 1 87 ? 11.967 1.387 -20.081 1.00 59.03 87 ASP A O 1
ATOM 678 N N . GLU A 1 88 ? 10.865 1.153 -22.017 1.00 54.31 88 GLU A N 1
ATOM 679 C CA . GLU A 1 88 ? 11.939 1.735 -22.839 1.00 54.31 88 GLU A CA 1
ATOM 680 C C . GLU A 1 88 ? 12.249 3.203 -22.466 1.00 54.31 88 GLU A C 1
ATOM 682 O O . GLU A 1 88 ? 13.322 3.707 -22.802 1.00 54.31 88 GLU A O 1
ATOM 687 N N . ASP A 1 89 ? 11.357 3.857 -21.713 1.00 62.03 89 ASP A N 1
ATOM 688 C CA . ASP A 1 89 ? 11.473 5.228 -21.212 1.00 62.03 89 ASP A CA 1
ATOM 689 C C . ASP A 1 89 ? 12.112 5.306 -19.803 1.00 62.03 89 ASP A C 1
ATOM 691 O O . ASP A 1 89 ? 12.297 6.394 -19.246 1.00 62.03 89 ASP A O 1
ATOM 695 N N . GLY A 1 90 ? 12.508 4.167 -19.219 1.00 59.00 90 GLY A N 1
ATOM 696 C CA . GLY A 1 90 ? 13.137 4.081 -17.898 1.00 59.00 90 GLY A CA 1
ATOM 697 C C . GLY A 1 90 ? 12.170 4.277 -16.727 1.00 59.00 90 GLY A C 1
ATOM 698 O O . GLY A 1 90 ? 12.605 4.400 -15.572 1.00 59.00 90 GLY A O 1
ATOM 699 N N . ILE A 1 91 ? 10.866 4.296 -16.992 1.00 62.94 91 ILE A N 1
ATOM 700 C CA . ILE A 1 91 ? 9.833 4.254 -15.971 1.00 62.94 91 ILE A CA 1
ATOM 701 C C . ILE A 1 91 ? 9.722 2.801 -15.512 1.00 62.94 91 ILE A C 1
ATOM 703 O O . ILE A 1 91 ? 9.505 1.874 -16.287 1.00 62.94 91 ILE A O 1
ATOM 707 N N . ASN A 1 92 ? 9.947 2.594 -14.217 1.00 68.19 92 ASN A N 1
ATOM 708 C CA . ASN A 1 92 ? 9.773 1.274 -13.633 1.00 68.19 92 ASN A CA 1
ATOM 709 C C . ASN A 1 92 ? 8.286 1.061 -13.371 1.00 68.19 92 ASN A C 1
ATOM 711 O O . ASN A 1 92 ? 7.690 1.800 -12.573 1.00 68.19 92 ASN A O 1
ATOM 715 N N . ASP A 1 93 ? 7.735 0.030 -13.995 1.00 75.25 93 ASP A N 1
ATOM 716 C CA . ASP A 1 93 ? 6.400 -0.441 -13.690 1.00 75.25 93 ASP A CA 1
ATOM 717 C C . ASP A 1 93 ? 6.473 -1.401 -12.505 1.00 75.25 93 ASP A C 1
ATOM 719 O O . ASP A 1 93 ? 7.083 -2.473 -12.530 1.00 75.25 93 ASP A O 1
ATOM 723 N N . TYR A 1 94 ? 5.840 -0.994 -11.408 1.00 77.00 94 TYR A N 1
ATOM 724 C CA . TYR A 1 94 ? 5.763 -1.826 -10.221 1.00 77.00 94 TYR A CA 1
ATOM 725 C C . TYR A 1 94 ? 4.400 -2.479 -10.155 1.00 77.00 94 TYR A C 1
ATOM 727 O O . TYR A 1 94 ? 3.368 -1.815 -10.269 1.00 77.00 94 TYR A O 1
ATOM 735 N N . ARG A 1 95 ? 4.402 -3.776 -9.860 1.00 82.00 95 ARG A N 1
ATOM 736 C CA . ARG A 1 95 ? 3.243 -4.460 -9.308 1.00 82.00 95 ARG A CA 1
ATOM 737 C C . ARG A 1 95 ? 3.454 -4.633 -7.813 1.00 82.00 95 ARG A C 1
ATOM 739 O O . ARG A 1 95 ? 4.286 -5.422 -7.370 1.00 82.00 95 ARG A O 1
ATOM 746 N N . ILE A 1 96 ? 2.687 -3.893 -7.024 1.00 85.44 96 ILE A N 1
ATOM 747 C CA . ILE A 1 96 ? 2.807 -3.890 -5.567 1.00 85.44 96 ILE A CA 1
ATOM 748 C C . ILE A 1 96 ? 1.529 -4.430 -4.979 1.00 85.44 96 ILE A C 1
ATOM 750 O O . ILE A 1 96 ? 0.464 -3.843 -5.137 1.00 85.44 96 ILE A O 1
ATOM 754 N N . ASN A 1 97 ? 1.668 -5.532 -4.266 1.00 86.44 97 ASN A N 1
ATOM 755 C CA . ASN A 1 97 ? 0.563 -6.258 -3.688 1.00 86.44 97 ASN A CA 1
ATOM 756 C C . ASN A 1 97 ? 0.597 -6.119 -2.171 1.00 86.44 97 ASN A C 1
ATOM 758 O O . ASN A 1 97 ? 1.589 -6.484 -1.536 1.00 86.44 97 ASN A O 1
ATOM 762 N N . LEU A 1 98 ? -0.490 -5.625 -1.585 1.00 86.69 98 LEU A N 1
ATOM 763 C CA . LEU A 1 98 ? -0.637 -5.501 -0.142 1.00 86.69 98 LEU A CA 1
ATOM 764 C C . LEU A 1 98 ? -1.769 -6.393 0.355 1.00 86.69 98 LEU A C 1
ATOM 766 O O . LEU A 1 98 ? -2.912 -6.297 -0.098 1.00 86.69 98 LEU A O 1
ATOM 770 N N . TRP A 1 99 ? -1.432 -7.239 1.327 1.00 86.38 99 TRP A N 1
ATOM 771 C CA . TRP A 1 99 ? -2.365 -8.116 2.024 1.00 86.38 99 TRP A CA 1
ATOM 772 C C . TRP A 1 99 ? -2.396 -7.753 3.507 1.00 86.38 99 TRP A C 1
ATOM 774 O O . TRP A 1 99 ? -1.465 -8.112 4.237 1.00 86.38 99 TRP A O 1
ATOM 784 N N . PRO A 1 100 ? -3.446 -7.069 3.976 1.00 85.88 100 PRO A N 1
ATOM 785 C CA . PRO A 1 100 ? -3.609 -6.769 5.383 1.00 85.88 100 PRO A CA 1
ATOM 786 C C . PRO A 1 100 ? -3.901 -8.062 6.151 1.00 85.88 100 PRO A C 1
ATOM 788 O O . PRO A 1 100 ? -4.655 -8.924 5.693 1.00 85.88 100 PRO A O 1
ATOM 791 N N . LYS A 1 101 ? -3.291 -8.212 7.332 1.00 82.44 101 LYS A N 1
ATOM 792 C CA . LYS A 1 101 ? -3.514 -9.373 8.213 1.00 82.44 101 LYS A CA 1
ATOM 793 C C . LYS A 1 101 ? -4.935 -9.412 8.768 1.00 82.44 101 LYS A C 1
ATOM 79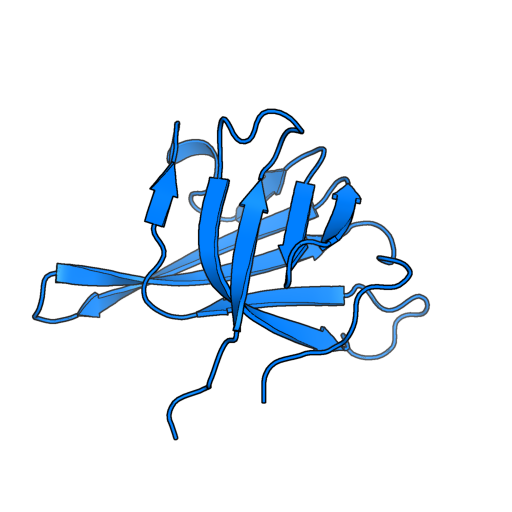5 O O . LYS A 1 101 ? -5.429 -10.482 9.108 1.00 82.44 101 LYS A O 1
ATOM 800 N N . ASN A 1 102 ? -5.573 -8.249 8.862 1.00 78.88 102 ASN A N 1
ATOM 801 C CA . ASN A 1 102 ? -6.940 -8.087 9.327 1.00 78.88 102 ASN A CA 1
ATOM 802 C C . ASN A 1 102 ? -7.793 -7.422 8.238 1.00 78.88 102 ASN A C 1
ATOM 804 O O . ASN A 1 102 ? -7.265 -6.710 7.386 1.00 78.88 102 ASN A O 1
ATOM 808 N N . PRO A 1 103 ? -9.119 -7.598 8.270 1.00 75.19 103 PRO A N 1
ATOM 809 C CA . PRO A 1 103 ? -10.016 -6.900 7.357 1.00 75.19 103 PRO A CA 1
ATOM 810 C C . PRO A 1 103 ? -9.911 -5.395 7.519 1.00 75.19 103 PRO A C 1
ATOM 812 O O . PRO A 1 103 ? -9.981 -4.875 8.636 1.00 75.19 103 PRO A O 1
ATOM 815 N N . VAL A 1 104 ? -9.842 -4.698 6.392 1.00 77.44 104 VAL A N 1
ATOM 816 C CA . VAL A 1 104 ? -9.905 -3.241 6.367 1.00 77.44 104 VAL A CA 1
ATOM 817 C C . VAL A 1 104 ? -11.373 -2.850 6.324 1.00 77.44 104 VAL A C 1
ATOM 819 O O . VAL A 1 104 ? -12.073 -3.118 5.348 1.00 77.44 104 VAL A O 1
ATOM 822 N N . LYS A 1 105 ? -11.860 -2.250 7.411 1.00 71.44 105 LYS A N 1
ATOM 823 C CA . LYS A 1 105 ? -13.218 -1.703 7.454 1.00 71.44 105 LYS A CA 1
ATOM 824 C C . LYS A 1 105 ? -13.293 -0.449 6.587 1.00 71.44 105 LYS A C 1
ATOM 826 O O . LYS A 1 105 ? -12.317 0.285 6.458 1.00 71.44 105 LYS A O 1
ATOM 831 N N . ASP A 1 106 ? -14.462 -0.224 5.997 1.00 77.12 106 ASP A N 1
ATOM 832 C CA . ASP A 1 106 ? -14.847 1.026 5.327 1.00 77.12 106 ASP A CA 1
ATOM 833 C C . ASP A 1 106 ? -14.069 1.400 4.056 1.00 77.12 106 ASP A C 1
ATOM 835 O O . ASP A 1 106 ? -14.394 2.407 3.420 1.00 77.12 106 ASP A O 1
ATOM 839 N N . MET A 1 107 ? -13.085 0.599 3.635 1.00 78.00 107 MET A N 1
ATOM 840 C CA . MET A 1 107 ? -12.379 0.860 2.388 1.00 78.00 107 MET A CA 1
ATOM 841 C C . MET A 1 107 ? -13.249 0.475 1.182 1.00 78.00 107 MET A C 1
ATOM 843 O O . MET A 1 107 ? -13.677 -0.676 1.077 1.00 78.00 107 MET A O 1
ATOM 847 N N . PRO A 1 108 ? -13.511 1.409 0.252 1.00 77.69 108 PRO A N 1
ATOM 848 C CA . PRO A 1 108 ? -14.258 1.095 -0.955 1.00 77.69 108 PRO A CA 1
ATOM 849 C C . PRO A 1 108 ? -13.425 0.225 -1.902 1.00 77.69 108 PRO A C 1
ATOM 851 O O . PRO A 1 108 ? -12.218 0.417 -2.029 1.00 77.69 108 PRO A O 1
ATOM 854 N N . PHE A 1 109 ? -14.083 -0.678 -2.6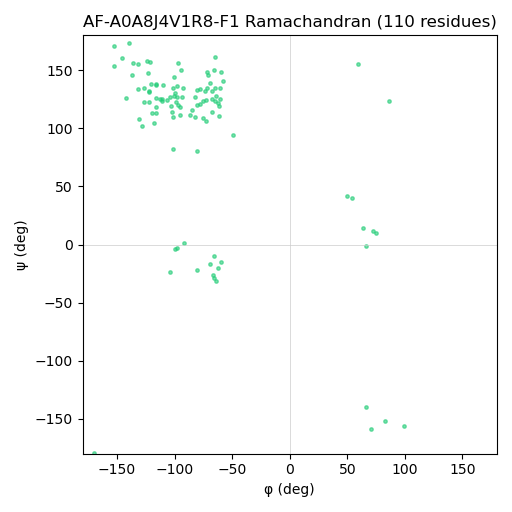28 1.00 77.88 109 PHE A N 1
ATOM 855 C CA . PHE A 1 109 ? -13.486 -1.315 -3.802 1.00 77.88 109 PHE A CA 1
ATOM 856 C C . PHE A 1 109 ? -13.394 -0.293 -4.940 1.00 77.88 109 PHE A C 1
ATOM 858 O O . PHE A 1 109 ? -14.344 0.455 -5.188 1.00 77.88 109 PHE A O 1
ATOM 865 N N . PHE A 1 110 ? -12.250 -0.236 -5.616 1.00 74.06 110 PHE A N 1
ATOM 866 C CA . PHE A 1 110 ? -12.013 0.683 -6.730 1.00 74.06 110 PHE A CA 1
ATOM 867 C C . PHE A 1 110 ? -10.982 0.112 -7.700 1.00 74.06 110 PHE A C 1
ATOM 869 O O . PHE A 1 110 ? -10.116 -0.651 -7.287 1.00 74.06 110 PHE A O 1
ATOM 876 N N . GLY A 1 111 ? -11.065 0.530 -8.964 1.00 59.62 111 GLY A N 1
ATOM 877 C CA . GLY A 1 111 ? -10.264 0.010 -10.073 1.00 59.62 111 GLY A CA 1
ATOM 878 C C . GLY A 1 111 ? -10.898 -1.232 -10.706 1.00 59.62 111 GLY A C 1
ATOM 879 O O . GLY A 1 111 ? -11.198 -2.206 -10.019 1.00 59.62 111 GLY A O 1
ATOM 880 N N . MET A 1 112 ? -11.143 -1.148 -12.014 1.00 50.06 112 MET A N 1
ATOM 881 C CA . MET A 1 112 ? -11.583 -2.224 -12.910 1.00 50.06 112 MET A CA 1
ATOM 882 C C . MET A 1 112 ? -10.814 -2.097 -14.223 1.00 50.06 112 MET A C 1
ATOM 884 O O . MET A 1 112 ? -10.600 -0.939 -14.654 1.00 50.06 112 MET A O 1
#

Organism: NCBI:txid133409